Protein AF-U7UZ81-F1 (afdb_monomer_lite)

Sequence (123 aa):
MLKCKKITAFFLACLMLLGTIVPTGEAFAKGANHLSKTRISRIEVKDRKGNTIDLNEKIEEDKGCRLEIDWDASEYGADIKKGDYFNVTLPKDFKASKSNFAVHTLDGVQVAKAQVNNVNSES

Foldseek 3Di:
DPVVVVVVVVVVVVVVVVVPDDPPPPPPPPAAAALAVKDWPDKFKAAPVRHTDDPVDDDPDDGDIDIDIDIDSCVCPPVDDPRHDYDDDDPPPDDDPDQKDFDADPVGHTDDIHGDDPPPPDD

pLDDT: mean 80.48, std 16.87, range [32.22, 96.69]

Structure (mmCIF, N/CA/C/O backbone):
data_AF-U7UZ81-F1
#
_entry.id   AF-U7UZ81-F1
#
loop_
_atom_site.group_PDB
_atom_site.id
_atom_site.type_symbol
_atom_site.label_atom_id
_atom_site.label_alt_id
_atom_site.label_comp_id
_atom_site.label_asym_id
_atom_site.label_entity_id
_atom_site.label_seq_id
_atom_site.pdbx_PDB_ins_code
_atom_site.Cartn_x
_atom_site.Cartn_y
_atom_site.Cartn_z
_atom_site.occupancy
_atom_site.B_iso_or_equiv
_atom_site.auth_seq_id
_atom_site.auth_comp_id
_atom_site.auth_asym_id
_atom_site.auth_atom_id
_atom_site.pdbx_PDB_model_num
ATOM 1 N N . MET A 1 1 ? 44.672 -25.053 -56.768 1.00 48.00 1 MET A N 1
ATOM 2 C CA . MET A 1 1 ? 43.962 -25.149 -55.464 1.00 48.00 1 MET A CA 1
ATOM 3 C C . MET A 1 1 ? 44.765 -24.639 -54.246 1.00 48.00 1 MET A C 1
ATOM 5 O O . MET A 1 1 ? 44.370 -24.912 -53.120 1.00 48.00 1 MET A O 1
ATOM 9 N N . LEU A 1 2 ? 45.847 -23.854 -54.404 1.00 50.72 2 LEU A N 1
ATOM 10 C CA . LEU A 1 2 ? 46.718 -23.471 -53.269 1.00 50.72 2 LEU A CA 1
ATOM 11 C C . LEU A 1 2 ? 46.389 -22.106 -52.617 1.00 50.72 2 LEU A C 1
ATOM 13 O O . LEU A 1 2 ? 46.867 -21.822 -51.523 1.00 50.72 2 LEU A O 1
ATOM 17 N N . LYS A 1 3 ? 45.565 -21.260 -53.258 1.00 53.22 3 LYS A N 1
ATOM 18 C CA . LYS A 1 3 ? 45.202 -19.924 -52.736 1.00 53.22 3 LYS A CA 1
ATOM 19 C C . LYS A 1 3 ? 44.031 -19.945 -51.740 1.00 53.22 3 LYS A C 1
ATOM 21 O O . LYS A 1 3 ? 44.034 -19.146 -50.813 1.00 53.22 3 LYS A O 1
ATOM 26 N N . CYS A 1 4 ? 43.094 -20.893 -51.857 1.00 54.16 4 CYS A N 1
ATOM 27 C CA . CYS A 1 4 ? 41.956 -20.989 -50.930 1.00 54.16 4 CYS A CA 1
ATOM 28 C C . CYS A 1 4 ? 42.381 -21.434 -49.521 1.00 54.16 4 CYS A C 1
ATOM 30 O O . CYS A 1 4 ? 41.916 -20.859 -48.549 1.00 54.16 4 CYS A O 1
ATOM 32 N N . LYS A 1 5 ? 43.341 -22.369 -49.397 1.00 54.94 5 LYS A N 1
ATOM 33 C CA . LYS A 1 5 ? 43.822 -22.886 -48.097 1.00 54.94 5 LYS A CA 1
ATOM 34 C C . LYS A 1 5 ? 44.380 -21.798 -47.168 1.00 54.94 5 LYS A C 1
ATOM 36 O O . LYS A 1 5 ? 44.165 -21.870 -45.964 1.00 54.94 5 LYS A O 1
ATOM 41 N N . LYS A 1 6 ? 45.076 -20.792 -47.715 1.00 56.91 6 LYS A N 1
ATOM 42 C CA . LYS A 1 6 ? 45.648 -19.680 -46.932 1.00 56.91 6 LYS A CA 1
ATOM 43 C C . LYS A 1 6 ? 44.573 -18.724 -46.406 1.00 56.91 6 LYS A C 1
ATOM 45 O O . LYS A 1 6 ? 44.682 -18.254 -45.281 1.00 56.91 6 LYS A O 1
ATOM 50 N N . ILE A 1 7 ? 43.526 -18.485 -47.197 1.00 62.28 7 ILE A N 1
ATOM 51 C CA . ILE A 1 7 ? 42.393 -17.629 -46.819 1.00 62.28 7 ILE A CA 1
ATOM 52 C C . ILE A 1 7 ? 41.530 -18.341 -45.771 1.00 62.28 7 ILE A C 1
ATOM 54 O O . ILE A 1 7 ? 41.179 -17.742 -44.763 1.00 62.28 7 ILE A O 1
ATOM 58 N N . THR A 1 8 ? 41.265 -19.641 -45.940 1.00 63.66 8 THR A N 1
ATOM 59 C CA . THR A 1 8 ? 40.520 -20.436 -44.950 1.00 63.66 8 THR A CA 1
ATOM 60 C C . THR A 1 8 ? 41.255 -20.514 -43.611 1.00 63.66 8 THR A C 1
ATOM 62 O O . THR A 1 8 ? 40.628 -20.373 -42.568 1.00 63.66 8 THR A O 1
ATOM 65 N N . ALA A 1 9 ? 42.584 -20.673 -43.626 1.00 67.06 9 ALA A N 1
ATOM 66 C CA . ALA A 1 9 ? 43.395 -20.654 -42.408 1.00 67.06 9 ALA A CA 1
ATOM 67 C C . ALA A 1 9 ? 43.372 -19.284 -41.705 1.00 67.06 9 ALA A C 1
ATOM 69 O O . ALA A 1 9 ? 43.326 -19.229 -40.480 1.00 67.06 9 ALA A O 1
ATOM 70 N N . PHE A 1 10 ? 43.347 -18.187 -42.471 1.00 72.44 10 PHE A N 1
ATOM 71 C CA . PHE A 1 10 ? 43.226 -16.830 -41.936 1.00 72.44 10 PHE A CA 1
ATOM 72 C C . PHE A 1 10 ? 41.856 -16.585 -41.284 1.00 72.44 10 PHE A C 1
ATOM 74 O O . PHE A 1 10 ? 41.795 -16.135 -40.144 1.00 72.44 10 PHE A O 1
ATOM 81 N N . PHE A 1 11 ? 40.757 -16.970 -41.944 1.00 70.81 11 PHE A N 1
ATOM 82 C CA . PHE A 1 11 ? 39.410 -16.869 -41.364 1.00 70.81 11 PHE A CA 1
ATOM 83 C C . PHE A 1 11 ? 39.236 -17.746 -40.116 1.00 70.81 11 PHE A C 1
ATOM 85 O O . PHE A 1 11 ? 38.605 -17.317 -39.153 1.00 70.81 11 PHE A O 1
ATOM 92 N N . LEU A 1 12 ? 39.826 -18.946 -40.103 1.00 71.44 12 LEU A N 1
ATOM 93 C CA . LEU A 1 12 ? 39.782 -19.844 -38.948 1.00 71.44 12 LEU A CA 1
ATOM 94 C C . LEU A 1 12 ? 40.573 -19.283 -37.754 1.00 71.44 12 LEU A C 1
ATOM 96 O O . LEU A 1 12 ? 40.108 -19.367 -36.621 1.00 71.44 12 LEU A O 1
ATOM 100 N N . ALA A 1 13 ? 41.726 -18.653 -38.003 1.00 71.94 13 ALA A N 1
ATOM 101 C CA . ALA A 1 13 ? 42.487 -17.949 -36.972 1.00 71.94 13 ALA A CA 1
ATOM 102 C C . ALA A 1 13 ? 41.724 -16.730 -36.420 1.00 71.94 13 ALA A C 1
ATOM 104 O O . ALA A 1 13 ? 41.710 -16.522 -35.210 1.00 71.94 13 ALA A O 1
ATOM 105 N N . CYS A 1 14 ? 41.027 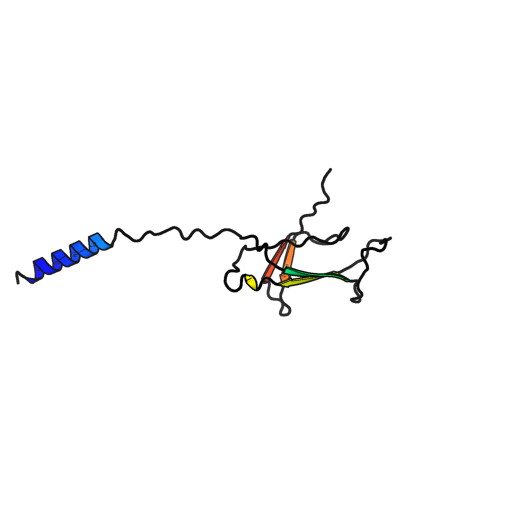-15.967 -37.272 1.00 67.25 14 CYS A N 1
ATOM 106 C CA . CYS A 1 14 ? 40.180 -14.854 -36.831 1.00 67.25 14 CYS A CA 1
ATOM 107 C C . CYS A 1 14 ? 38.982 -15.316 -35.983 1.00 67.25 14 CYS A C 1
ATOM 109 O O . CYS A 1 14 ? 38.684 -14.681 -34.977 1.00 67.25 14 CYS A O 1
ATOM 111 N N . LEU A 1 15 ? 38.325 -16.429 -36.331 1.00 68.88 15 LEU A N 1
ATOM 112 C CA . LEU A 1 15 ? 37.225 -17.012 -35.543 1.00 68.88 15 LEU A CA 1
ATOM 113 C C . LEU A 1 15 ? 37.678 -17.475 -34.152 1.00 68.88 15 LEU A C 1
ATOM 115 O O . LEU A 1 15 ? 36.967 -17.251 -33.175 1.00 68.88 15 LEU A O 1
ATOM 119 N N . MET A 1 16 ? 38.873 -18.065 -34.047 1.00 71.00 16 MET A N 1
ATOM 120 C CA . MET A 1 16 ? 39.447 -18.442 -32.750 1.00 71.00 16 MET A CA 1
ATOM 121 C C . MET A 1 16 ? 39.866 -17.222 -31.914 1.00 71.00 16 MET A C 1
ATOM 123 O O . MET A 1 16 ? 39.771 -17.269 -30.691 1.00 71.00 16 MET A O 1
ATOM 127 N N . LEU A 1 17 ? 40.274 -16.117 -32.553 1.00 63.31 17 LEU A N 1
ATOM 128 C CA . LEU A 1 17 ? 40.638 -14.868 -31.870 1.00 63.31 17 LEU A CA 1
ATOM 129 C C . LEU A 1 17 ? 39.413 -14.054 -31.409 1.00 63.31 17 LEU A C 1
ATOM 131 O O . LEU A 1 17 ? 39.491 -13.340 -30.416 1.00 63.31 17 LEU A O 1
ATOM 135 N N . LEU A 1 18 ? 38.278 -14.167 -32.108 1.00 59.75 18 LEU A N 1
ATOM 136 C CA . LEU A 1 18 ? 37.0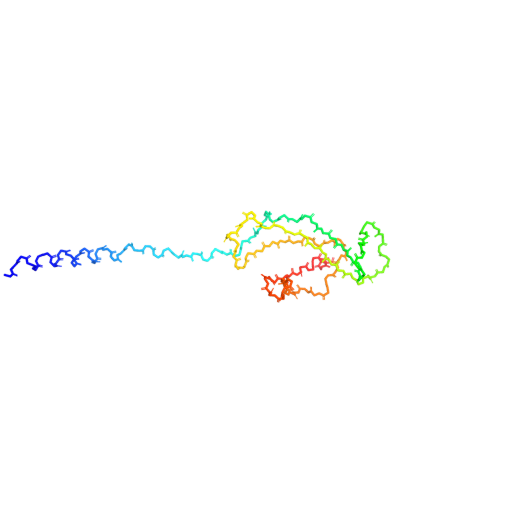21 -13.481 -31.771 1.00 59.75 18 LEU A CA 1
ATOM 137 C C . LEU A 1 18 ? 36.226 -14.178 -30.651 1.00 59.75 18 LEU A C 1
ATOM 139 O O . LEU A 1 18 ? 35.330 -13.571 -30.072 1.00 59.75 18 LEU A O 1
ATOM 143 N N . GLY A 1 19 ? 36.548 -15.434 -30.324 1.00 56.97 19 GLY A N 1
ATOM 144 C CA . GLY A 1 19 ? 35.849 -16.220 -29.300 1.00 56.97 19 GLY A CA 1
ATOM 145 C C . GLY A 1 19 ? 36.226 -15.902 -27.847 1.00 56.97 19 GLY A C 1
ATOM 146 O O . GLY A 1 19 ? 35.609 -16.450 -26.939 1.00 56.97 19 GLY A O 1
ATOM 147 N N . THR A 1 20 ? 37.224 -15.047 -27.599 1.00 58.66 20 THR A N 1
ATOM 148 C CA . THR A 1 20 ? 37.770 -14.803 -26.247 1.00 58.66 20 THR A CA 1
ATOM 149 C C . THR A 1 20 ? 37.314 -13.496 -25.601 1.00 58.66 20 THR A C 1
ATOM 151 O O . THR A 1 20 ? 37.722 -13.201 -24.480 1.00 58.66 20 THR A O 1
ATOM 154 N N . ILE A 1 21 ? 36.455 -12.713 -26.261 1.00 60.50 21 ILE A N 1
ATOM 155 C CA . ILE A 1 21 ? 35.977 -11.432 -25.724 1.00 60.50 21 ILE A CA 1
ATOM 156 C C . ILE A 1 21 ? 34.457 -11.345 -25.855 1.00 60.50 21 ILE A C 1
ATOM 158 O O . ILE A 1 21 ? 33.905 -10.453 -26.490 1.00 60.50 21 ILE A O 1
ATOM 162 N N . VAL A 1 22 ? 33.756 -12.281 -25.223 1.00 57.97 22 VAL A N 1
ATOM 163 C CA . VAL A 1 22 ? 32.451 -11.942 -24.660 1.00 57.97 22 VAL A CA 1
ATOM 164 C C . VAL A 1 22 ? 32.696 -11.832 -23.166 1.00 57.97 22 VAL A C 1
ATOM 166 O O . VAL A 1 22 ? 32.836 -12.866 -22.513 1.00 57.97 22 VAL A O 1
ATOM 169 N N . PRO A 1 23 ? 32.795 -10.620 -22.590 1.00 53.91 23 PRO A N 1
ATOM 170 C CA . PRO A 1 23 ? 32.525 -10.495 -21.177 1.00 53.91 23 PRO A CA 1
ATOM 171 C C . PRO A 1 23 ? 31.084 -10.969 -21.007 1.00 53.91 23 PRO A C 1
ATOM 173 O O . PRO A 1 23 ? 30.131 -10.232 -21.256 1.00 53.91 23 PRO A O 1
ATOM 176 N N . THR A 1 24 ? 30.913 -12.220 -20.587 1.00 56.56 24 THR A N 1
ATOM 177 C CA . THR A 1 24 ? 29.768 -12.618 -19.781 1.00 56.56 24 THR A CA 1
ATOM 178 C C . THR A 1 24 ? 29.915 -11.852 -18.476 1.00 56.56 24 THR A C 1
ATOM 180 O O . THR A 1 24 ? 30.303 -12.403 -17.451 1.00 56.56 24 THR A O 1
ATOM 183 N N . GLY A 1 25 ? 29.711 -10.534 -18.546 1.00 49.06 25 GLY A N 1
ATOM 184 C CA . GLY A 1 25 ? 29.412 -9.751 -17.375 1.00 49.06 25 GLY A CA 1
ATOM 185 C C . GLY A 1 25 ? 28.202 -10.437 -16.792 1.00 49.06 25 GLY A C 1
ATOM 186 O O . GLY A 1 25 ? 27.170 -10.543 -17.458 1.00 49.06 25 GLY A O 1
ATOM 187 N N . GLU A 1 26 ? 28.382 -11.010 -15.611 1.00 50.41 26 GLU A N 1
ATOM 188 C CA . GLU A 1 26 ? 27.279 -11.478 -14.804 1.00 50.41 26 GLU A CA 1
ATOM 189 C C . GLU A 1 26 ? 26.260 -10.342 -14.824 1.00 50.41 26 GLU A C 1
ATOM 191 O O . GLU A 1 26 ? 26.542 -9.228 -14.374 1.00 50.41 26 GLU A O 1
ATOM 196 N N . ALA A 1 27 ? 25.109 -10.570 -15.457 1.00 49.16 27 ALA A N 1
ATOM 197 C CA . ALA A 1 27 ? 23.977 -9.693 -15.271 1.00 49.16 27 ALA A CA 1
ATOM 198 C C . ALA A 1 27 ? 23.622 -9.880 -13.802 1.00 49.16 27 ALA A C 1
ATOM 200 O O . ALA A 1 27 ? 22.879 -10.796 -13.452 1.00 49.16 27 ALA A O 1
ATOM 201 N N . PHE A 1 28 ? 24.253 -9.086 -12.933 1.00 49.06 28 PHE A N 1
ATOM 202 C CA . PHE A 1 28 ? 23.919 -9.039 -11.529 1.00 49.06 28 PHE A CA 1
ATOM 203 C C . PHE A 1 28 ? 22.420 -8.814 -11.511 1.00 49.06 28 PHE A C 1
ATOM 205 O O . PHE A 1 28 ? 21.940 -7.776 -11.978 1.00 49.06 28 PHE A O 1
ATOM 212 N N . ALA A 1 29 ? 21.673 -9.819 -11.057 1.00 48.78 29 ALA A N 1
ATOM 213 C CA . ALA A 1 29 ? 20.280 -9.641 -10.722 1.00 48.78 29 ALA A CA 1
ATOM 214 C C . ALA A 1 29 ? 20.283 -8.517 -9.690 1.00 48.78 29 ALA A C 1
ATOM 216 O O . ALA A 1 29 ? 20.637 -8.733 -8.532 1.00 48.78 29 ALA A O 1
ATOM 217 N N . LYS A 1 30 ? 20.035 -7.286 -10.153 1.00 56.62 30 LYS A N 1
ATOM 218 C CA . LYS A 1 30 ? 20.030 -6.095 -9.315 1.00 56.62 30 LYS A CA 1
ATOM 219 C C . LYS A 1 30 ? 19.030 -6.420 -8.219 1.00 56.62 30 LYS A C 1
ATOM 221 O O . LYS A 1 30 ? 17.859 -6.641 -8.532 1.00 56.62 30 LYS A O 1
ATOM 226 N N . GLY A 1 31 ? 19.527 -6.577 -6.992 1.00 68.69 31 GLY A N 1
ATOM 227 C CA . GLY A 1 31 ? 18.720 -6.997 -5.855 1.00 68.69 31 GLY A CA 1
ATOM 228 C C . GLY A 1 31 ? 17.484 -6.112 -5.707 1.00 68.69 31 GLY A C 1
ATOM 229 O O . GLY A 1 31 ? 17.393 -5.043 -6.321 1.00 68.69 31 GLY A O 1
ATOM 230 N N . ALA A 1 32 ? 16.526 -6.577 -4.909 1.00 80.50 32 ALA A N 1
ATOM 231 C CA . ALA A 1 32 ? 15.357 -5.797 -4.516 1.00 80.50 32 ALA A CA 1
ATOM 232 C C . ALA A 1 32 ? 15.751 -4.344 -4.195 1.00 80.50 32 ALA A C 1
ATOM 234 O O . ALA A 1 32 ? 16.580 -4.109 -3.315 1.00 80.50 32 ALA A O 1
ATOM 235 N N . ASN A 1 33 ? 15.198 -3.378 -4.930 1.00 90.69 33 ASN A N 1
ATOM 236 C CA . ASN A 1 33 ? 15.474 -1.962 -4.710 1.00 90.69 33 ASN A CA 1
ATOM 237 C C . ASN A 1 33 ? 14.391 -1.380 -3.813 1.00 90.69 33 ASN A C 1
ATOM 239 O O . ASN A 1 33 ? 13.200 -1.625 -4.012 1.00 90.69 33 ASN A O 1
ATOM 243 N N . HIS A 1 34 ? 14.814 -0.559 -2.857 1.00 94.06 34 HIS A N 1
ATOM 244 C CA . HIS A 1 34 ? 13.890 0.283 -2.120 1.00 94.06 34 HIS A CA 1
ATOM 245 C C . HIS A 1 34 ? 13.471 1.466 -3.005 1.00 94.06 34 HIS A C 1
ATOM 247 O O . HIS A 1 34 ? 14.291 2.322 -3.343 1.00 94.06 34 HIS A O 1
ATOM 253 N N . LEU A 1 35 ? 12.192 1.522 -3.371 1.00 95.12 35 LEU A N 1
ATOM 254 C CA . LEU A 1 35 ? 11.566 2.574 -4.168 1.00 95.12 35 LEU A CA 1
ATOM 255 C C . LEU A 1 35 ? 11.260 3.803 -3.295 1.00 95.12 35 LEU A C 1
ATOM 257 O O . LEU A 1 35 ? 10.107 4.193 -3.112 1.00 95.12 35 LEU A O 1
ATOM 261 N N . SER A 1 36 ? 12.309 4.408 -2.735 1.00 94.00 36 SER A N 1
ATOM 262 C CA . SER A 1 36 ? 12.240 5.503 -1.753 1.00 94.00 36 SER A CA 1
ATOM 263 C C . SER A 1 36 ? 11.542 6.784 -2.228 1.00 94.00 36 SER A C 1
ATOM 265 O O . SER A 1 36 ? 11.170 7.608 -1.399 1.00 94.00 36 SER A O 1
ATOM 267 N N . LYS A 1 37 ? 11.359 6.963 -3.539 1.00 95.00 37 LYS A N 1
ATOM 268 C CA . LYS A 1 37 ? 10.651 8.096 -4.148 1.00 95.00 37 LYS A CA 1
ATOM 269 C C . LYS A 1 37 ? 9.169 7.818 -4.404 1.00 95.00 37 LYS A C 1
ATOM 271 O O . LYS A 1 37 ? 8.473 8.674 -4.939 1.00 95.00 37 LYS A O 1
ATOM 276 N N . THR A 1 38 ? 8.675 6.635 -4.028 1.00 96.50 38 THR A N 1
ATOM 277 C CA . THR A 1 38 ? 7.239 6.336 -4.085 1.00 96.50 38 THR A CA 1
ATOM 278 C C . THR A 1 38 ? 6.490 7.355 -3.236 1.00 96.50 38 THR A C 1
ATOM 280 O O . THR A 1 38 ? 6.728 7.471 -2.033 1.00 96.50 38 THR A O 1
ATOM 283 N N . ARG A 1 39 ? 5.588 8.113 -3.859 1.00 96.69 39 ARG A N 1
ATOM 284 C CA . ARG A 1 39 ? 4.826 9.158 -3.181 1.00 96.69 39 ARG A CA 1
ATOM 285 C C . ARG A 1 39 ? 3.584 8.545 -2.557 1.00 96.69 39 ARG A C 1
ATOM 287 O O . ARG A 1 39 ? 2.764 7.992 -3.277 1.00 96.69 39 ARG A O 1
ATOM 294 N N . ILE A 1 40 ? 3.415 8.693 -1.246 1.00 96.00 40 ILE A N 1
ATOM 295 C CA . ILE A 1 40 ? 2.155 8.382 -0.562 1.00 96.00 40 ILE A CA 1
ATOM 296 C C . ILE A 1 40 ? 1.337 9.670 -0.480 1.00 96.00 40 ILE A C 1
ATOM 298 O O . ILE A 1 40 ? 1.737 10.608 0.207 1.00 96.00 40 ILE A O 1
ATOM 302 N N . SER A 1 41 ? 0.232 9.754 -1.221 1.00 94.62 41 SER A N 1
ATOM 303 C CA . SER A 1 41 ? -0.580 10.978 -1.312 1.00 94.62 41 SER A CA 1
ATOM 304 C C . SER A 1 41 ? -1.742 11.014 -0.327 1.00 94.62 41 SER A C 1
ATOM 306 O O . SER A 1 41 ? -2.231 12.097 -0.014 1.00 94.62 41 SER A O 1
ATOM 308 N N . ARG A 1 42 ? -2.194 9.853 0.157 1.00 94.88 42 ARG A N 1
ATOM 309 C CA . ARG A 1 42 ? -3.302 9.744 1.110 1.00 94.88 42 ARG A CA 1
ATOM 310 C C . ARG A 1 42 ? -3.132 8.510 1.980 1.00 94.88 42 ARG A C 1
ATOM 312 O O . ARG A 1 42 ? -2.803 7.444 1.466 1.00 94.88 42 ARG A O 1
ATOM 319 N N . ILE A 1 43 ? -3.400 8.662 3.272 1.00 93.50 43 ILE A N 1
ATOM 320 C CA . ILE A 1 43 ? -3.580 7.561 4.219 1.00 93.50 43 ILE A CA 1
ATOM 321 C C . ILE A 1 43 ? -4.822 7.887 5.046 1.00 93.50 43 ILE A C 1
ATOM 323 O O . ILE A 1 43 ? -4.849 8.902 5.736 1.00 93.50 43 ILE A O 1
ATOM 327 N N . GLU A 1 44 ? -5.841 7.036 4.976 1.00 94.00 44 GLU A N 1
ATOM 328 C CA . GLU A 1 44 ? -7.094 7.196 5.715 1.00 94.00 44 GLU A CA 1
ATOM 329 C C . GLU A 1 44 ? -7.470 5.895 6.417 1.00 94.00 44 GLU A C 1
ATOM 331 O O . GLU A 1 44 ? -7.338 4.805 5.860 1.00 94.00 44 GLU A O 1
ATOM 336 N N . VAL A 1 45 ? -7.989 6.006 7.638 1.00 92.44 45 VAL A N 1
ATOM 337 C CA . VAL A 1 45 ? -8.626 4.885 8.331 1.00 92.44 45 VAL A CA 1
ATOM 338 C C . VAL A 1 45 ? -10.130 5.072 8.233 1.00 92.44 45 VAL A C 1
ATOM 340 O O . VAL A 1 45 ? -10.650 6.133 8.567 1.00 92.44 45 VAL A O 1
ATOM 343 N N . LYS A 1 46 ? -10.834 4.042 7.770 1.00 93.19 46 LYS 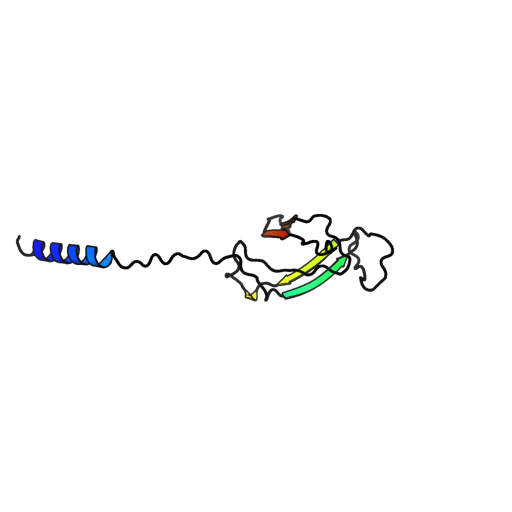A N 1
ATOM 344 C CA . LYS A 1 46 ? -12.286 4.051 7.596 1.00 93.19 46 LYS A CA 1
ATOM 345 C C . LYS A 1 46 ? -12.964 2.979 8.421 1.00 93.19 46 LYS A C 1
ATOM 347 O O . LYS A 1 46 ? -12.423 1.893 8.645 1.00 93.19 46 LYS A O 1
ATOM 352 N N . ASP A 1 47 ? -14.180 3.274 8.855 1.00 91.00 47 ASP A N 1
ATOM 353 C CA . ASP A 1 47 ? -15.066 2.276 9.432 1.00 91.00 47 ASP A CA 1
ATOM 354 C C . ASP A 1 47 ? -15.587 1.304 8.349 1.00 91.00 47 ASP A C 1
ATOM 356 O O . ASP A 1 47 ? -15.322 1.429 7.150 1.00 91.00 47 ASP A O 1
ATOM 360 N N . ARG A 1 48 ? -16.365 0.300 8.762 1.00 87.44 48 ARG A N 1
ATOM 361 C CA . ARG A 1 48 ? -16.954 -0.680 7.830 1.00 87.44 48 ARG A CA 1
ATOM 362 C C . ARG A 1 48 ? -17.980 -0.082 6.861 1.00 87.44 48 ARG A C 1
ATOM 364 O O . ARG A 1 48 ? -18.308 -0.740 5.877 1.00 87.44 48 ARG A O 1
ATOM 371 N N . LYS A 1 49 ? -18.509 1.106 7.158 1.00 89.94 49 LYS A N 1
ATOM 372 C CA . LYS A 1 49 ? -19.484 1.839 6.342 1.00 89.94 49 LYS A CA 1
ATOM 373 C C . LYS A 1 49 ? -18.802 2.814 5.371 1.00 89.94 49 LYS A C 1
ATOM 375 O O . LYS A 1 49 ? -19.489 3.381 4.531 1.00 89.94 49 LYS A O 1
ATOM 380 N N . GLY A 1 50 ? -17.478 2.969 5.454 1.00 90.88 50 GLY A N 1
ATOM 381 C CA . GLY A 1 50 ? -16.690 3.867 4.613 1.00 90.88 50 GLY A CA 1
ATOM 382 C C . GLY A 1 50 ? -16.534 5.282 5.174 1.00 90.88 50 GLY A C 1
ATOM 383 O O . GLY A 1 50 ? -16.016 6.143 4.468 1.00 90.88 50 GLY A O 1
ATOM 384 N N . ASN A 1 51 ? -16.950 5.539 6.418 1.00 91.88 51 ASN A N 1
ATOM 385 C CA . ASN A 1 51 ? -16.735 6.837 7.057 1.00 91.88 51 ASN A CA 1
ATOM 386 C C . ASN A 1 51 ? -15.300 6.934 7.571 1.00 91.88 51 ASN A C 1
ATOM 388 O O . ASN A 1 51 ? -14.800 5.989 8.187 1.00 91.88 51 ASN A O 1
ATOM 392 N N . THR A 1 52 ? -14.660 8.081 7.360 1.00 91.62 52 THR A N 1
ATOM 393 C CA . THR A 1 52 ? -13.330 8.366 7.905 1.00 91.62 52 THR A CA 1
ATOM 394 C C . THR A 1 52 ? -13.376 8.403 9.431 1.00 91.62 52 THR A C 1
ATOM 396 O O . THR A 1 52 ? -14.264 9.014 10.023 1.00 91.62 52 THR A O 1
ATOM 399 N N . ILE A 1 53 ? -12.415 7.733 10.060 1.00 88.69 53 ILE A N 1
ATOM 400 C CA . ILE A 1 53 ? -12.168 7.774 11.499 1.00 88.69 53 ILE A CA 1
ATOM 401 C C . ILE A 1 53 ? -11.082 8.820 11.739 1.00 88.69 53 ILE A C 1
ATOM 403 O O . ILE A 1 53 ? -9.983 8.697 11.195 1.00 88.69 53 ILE A O 1
ATOM 407 N N . ASP A 1 54 ? -11.380 9.833 12.553 1.00 86.44 54 ASP A N 1
ATOM 408 C CA . ASP A 1 54 ? -10.359 10.774 13.007 1.00 86.44 54 ASP A CA 1
ATOM 409 C C . ASP A 1 54 ? -9.454 10.085 14.035 1.00 86.44 54 ASP A C 1
ATOM 411 O O . ASP A 1 54 ? -9.905 9.623 15.083 1.00 86.44 54 ASP A O 1
ATOM 415 N N . LEU A 1 55 ? -8.168 9.984 13.707 1.00 81.88 55 LEU A N 1
ATOM 416 C CA . LEU A 1 55 ? -7.157 9.361 14.561 1.00 81.88 55 LEU A CA 1
ATOM 417 C C . LEU A 1 55 ? -6.589 10.324 15.612 1.00 81.88 55 LEU A C 1
ATOM 419 O O . LEU A 1 55 ? -5.809 9.898 16.462 1.00 81.88 55 LEU A O 1
ATOM 423 N N . ASN A 1 56 ? -6.945 11.610 15.556 1.00 81.12 56 ASN A N 1
ATOM 424 C CA . ASN A 1 56 ? -6.597 12.579 16.597 1.00 81.12 56 ASN A CA 1
ATOM 425 C C . ASN A 1 56 ? -7.549 12.499 17.795 1.00 81.12 56 ASN A C 1
ATOM 427 O O . ASN A 1 56 ? -7.222 12.986 18.880 1.00 81.12 56 ASN A O 1
ATOM 431 N N . GLU A 1 57 ? -8.720 11.892 17.613 1.00 78.62 57 GLU A N 1
ATOM 432 C CA . GLU A 1 57 ? -9.664 11.652 18.692 1.00 78.62 57 GLU A CA 1
ATOM 433 C C . GLU A 1 57 ? -9.274 10.411 19.495 1.00 78.62 57 GLU A C 1
ATOM 435 O O . GLU A 1 57 ? -8.719 9.435 18.984 1.00 78.62 57 GLU A O 1
ATOM 440 N N . LYS A 1 58 ? -9.590 10.432 20.793 1.00 76.62 58 LYS A N 1
ATOM 441 C CA . LYS A 1 58 ? -9.364 9.275 21.654 1.00 76.62 58 LYS A CA 1
ATOM 442 C C . LYS A 1 58 ? -10.291 8.140 21.217 1.00 76.62 58 LYS A C 1
ATOM 444 O O . LYS A 1 58 ? -11.507 8.221 21.363 1.00 76.62 58 LYS A O 1
ATOM 449 N N . ILE A 1 59 ? -9.703 7.059 20.721 1.00 77.12 59 ILE A N 1
ATOM 450 C CA . ILE A 1 59 ? -10.429 5.834 20.393 1.00 77.12 59 ILE A CA 1
ATOM 451 C C . ILE A 1 59 ? -10.567 5.017 21.682 1.00 77.12 59 ILE A C 1
ATOM 453 O O . ILE A 1 59 ? -9.589 4.477 22.190 1.00 77.12 59 ILE A O 1
ATOM 457 N N . GLU A 1 60 ? -11.775 4.975 22.247 1.00 73.62 60 GLU A N 1
ATOM 458 C CA . GLU A 1 60 ? -12.030 4.326 23.545 1.00 73.62 60 GLU A CA 1
ATOM 459 C C . GLU A 1 60 ? -12.080 2.792 23.472 1.00 73.62 60 GLU A C 1
ATOM 461 O O . GLU A 1 60 ? -11.851 2.124 24.477 1.00 73.62 60 GLU A O 1
ATOM 466 N N . GLU A 1 61 ? -12.338 2.232 22.287 1.00 78.75 61 GLU A N 1
ATOM 467 C CA . GLU A 1 61 ? -12.493 0.792 22.065 1.00 78.75 61 GLU A CA 1
ATOM 468 C C . GLU A 1 61 ? -11.901 0.364 20.718 1.00 78.75 61 GLU A C 1
ATOM 470 O O . GLU A 1 61 ? -11.917 1.127 19.747 1.00 78.75 61 GLU A O 1
ATOM 475 N N . ASP A 1 62 ? -11.444 -0.888 20.628 1.00 79.38 62 ASP A N 1
ATOM 476 C CA . ASP A 1 62 ? -10.967 -1.479 19.377 1.00 79.38 62 ASP A CA 1
ATOM 477 C C . ASP A 1 62 ? -12.090 -1.497 18.324 1.00 79.38 62 ASP A C 1
ATOM 479 O O . ASP A 1 62 ? -13.088 -2.214 18.435 1.00 79.38 62 ASP A O 1
ATOM 483 N N . LYS A 1 63 ? -11.912 -0.727 17.246 1.00 80.81 63 LYS A N 1
ATOM 484 C CA . LYS A 1 63 ? -12.871 -0.648 16.137 1.00 80.81 63 LYS A CA 1
ATOM 485 C C . LYS A 1 63 ? -12.374 -1.436 14.935 1.00 80.81 63 LYS A C 1
ATOM 487 O O . LYS A 1 63 ? -11.280 -1.213 14.419 1.00 80.81 63 LYS A O 1
ATOM 492 N N . GLY A 1 64 ? -13.225 -2.325 14.422 1.00 85.94 64 GLY A N 1
ATOM 493 C CA . GLY A 1 64 ? -12.982 -2.982 13.141 1.00 85.94 64 GLY A CA 1
ATOM 494 C C . GLY A 1 64 ? -12.963 -1.954 12.008 1.00 85.94 64 GLY A C 1
ATOM 495 O O . GLY A 1 64 ? -14.016 -1.437 11.638 1.00 85.94 64 GLY A O 1
ATOM 496 N N . CYS A 1 65 ? -11.784 -1.696 11.452 1.00 90.06 65 CYS A N 1
ATOM 497 C CA . CYS A 1 65 ? -11.535 -0.637 10.478 1.00 90.06 65 CYS A CA 1
ATOM 498 C C . CYS A 1 65 ? -10.803 -1.153 9.229 1.00 90.06 65 CYS A C 1
ATOM 500 O O . CYS A 1 65 ? -10.394 -2.316 9.144 1.00 90.06 65 CYS A O 1
ATOM 502 N N . ARG A 1 66 ? -10.687 -0.280 8.230 1.00 90.75 66 ARG A N 1
ATOM 503 C CA . ARG A 1 66 ? -9.943 -0.480 6.985 1.00 90.75 66 ARG A CA 1
ATOM 504 C C . ARG A 1 66 ? -8.948 0.660 6.818 1.00 90.75 66 ARG A C 1
ATOM 506 O O . ARG A 1 66 ? -9.277 1.797 7.132 1.00 90.75 66 ARG A O 1
ATOM 513 N N . LEU A 1 67 ? -7.757 0.347 6.323 1.00 91.38 67 LEU A N 1
ATOM 514 C CA . LEU A 1 67 ? -6.750 1.333 5.943 1.00 91.38 67 LEU A CA 1
AT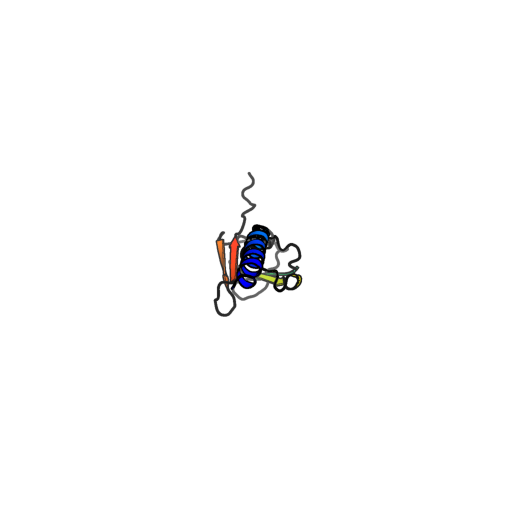OM 515 C C . LEU A 1 67 ? -6.799 1.514 4.426 1.00 91.38 67 LEU A C 1
ATOM 517 O O . LEU A 1 67 ? -6.691 0.531 3.692 1.00 91.38 67 LEU A O 1
ATOM 521 N N . GLU A 1 68 ? -6.953 2.749 3.971 1.00 93.38 68 GLU A N 1
ATOM 522 C CA . GLU A 1 68 ? -6.897 3.131 2.563 1.00 93.38 68 GLU A CA 1
ATOM 523 C C . GLU A 1 68 ? -5.651 3.978 2.316 1.00 93.38 68 GLU A C 1
ATOM 525 O O . GLU A 1 68 ? -5.371 4.921 3.056 1.00 93.38 68 GLU A O 1
ATOM 530 N N . ILE A 1 69 ? -4.884 3.611 1.289 1.00 93.50 69 ILE A N 1
ATOM 531 C CA . ILE A 1 69 ? -3.618 4.255 0.942 1.00 93.50 69 ILE A CA 1
ATOM 532 C C . ILE A 1 69 ? -3.615 4.541 -0.555 1.00 93.50 69 ILE A C 1
ATOM 534 O O . ILE A 1 69 ? -3.771 3.617 -1.355 1.00 93.50 69 ILE A O 1
ATOM 538 N N . ASP A 1 70 ? -3.340 5.791 -0.914 1.00 95.19 70 ASP A N 1
ATOM 539 C CA . ASP A 1 70 ? -3.013 6.163 -2.287 1.00 95.19 70 ASP A CA 1
ATOM 540 C C . ASP A 1 70 ? -1.507 6.345 -2.407 1.00 95.19 70 ASP A C 1
ATOM 542 O O . ASP A 1 70 ? -0.884 7.065 -1.618 1.00 95.19 70 ASP A O 1
ATOM 546 N N . TRP A 1 71 ? -0.929 5.710 -3.419 1.00 94.62 71 TRP A N 1
ATOM 547 C CA . TRP A 1 71 ? 0.498 5.758 -3.686 1.00 94.62 71 TRP A CA 1
ATOM 548 C C . TRP A 1 71 ? 0.777 5.900 -5.183 1.00 94.62 71 TRP A C 1
ATOM 550 O O . TRP A 1 71 ? -0.027 5.500 -6.023 1.00 94.62 71 TRP A O 1
ATOM 560 N N . ASP A 1 72 ? 1.931 6.478 -5.507 1.00 95.12 72 ASP A N 1
ATOM 561 C CA . ASP A 1 72 ? 2.391 6.728 -6.869 1.00 95.12 72 ASP A CA 1
ATOM 562 C C . ASP A 1 72 ? 3.889 6.408 -6.984 1.00 95.12 72 ASP A C 1
ATOM 564 O O . ASP A 1 72 ? 4.733 7.091 -6.400 1.00 95.12 72 ASP A O 1
ATOM 568 N N . ALA A 1 73 ? 4.210 5.356 -7.740 1.00 94.69 73 ALA A N 1
ATOM 569 C CA . ALA A 1 73 ? 5.577 4.958 -8.082 1.00 94.69 73 ALA A CA 1
ATOM 570 C C . ALA A 1 73 ? 5.919 5.243 -9.560 1.00 94.69 73 ALA A C 1
ATOM 572 O O . ALA A 1 73 ? 6.884 4.690 -10.086 1.00 94.69 73 ALA A O 1
ATOM 573 N N . SER A 1 74 ? 5.136 6.080 -10.251 1.00 94.31 74 SER A N 1
ATOM 574 C CA . SER A 1 74 ? 5.285 6.340 -11.691 1.00 94.31 74 SER A CA 1
ATOM 575 C C . SER A 1 74 ? 6.649 6.903 -12.086 1.00 94.31 74 SER A C 1
ATOM 577 O O . SER A 1 74 ? 7.081 6.665 -13.210 1.00 94.31 74 SER A O 1
ATOM 579 N N . GLU A 1 75 ? 7.366 7.560 -11.167 1.00 94.94 75 GLU A N 1
ATOM 580 C CA . GLU A 1 75 ? 8.734 8.042 -11.404 1.00 94.94 75 GLU A CA 1
ATOM 581 C C . GLU A 1 75 ? 9.686 6.914 -11.833 1.00 94.94 75 GLU A C 1
ATOM 583 O O . GLU A 1 75 ? 10.620 7.148 -12.595 1.00 94.94 75 GLU A O 1
ATOM 588 N N . TYR A 1 76 ? 9.436 5.682 -11.382 1.00 93.81 76 TYR A N 1
ATOM 589 C CA . TYR A 1 76 ? 10.240 4.518 -11.745 1.00 93.81 76 TYR A CA 1
ATOM 590 C C . TYR A 1 76 ? 9.818 3.885 -13.076 1.00 93.81 76 TYR A C 1
ATOM 592 O O . TYR A 1 76 ? 10.614 3.185 -13.692 1.00 93.81 76 TYR A O 1
ATOM 600 N N . GLY A 1 77 ? 8.585 4.112 -13.538 1.00 92.06 77 GLY A N 1
ATOM 601 C CA . GLY A 1 77 ? 8.086 3.608 -14.819 1.00 92.06 77 GLY A CA 1
ATOM 602 C C . GLY A 1 77 ? 8.403 2.127 -15.070 1.00 92.06 77 GLY A C 1
ATOM 603 O O . GLY A 1 77 ? 8.017 1.251 -14.297 1.00 92.06 77 GLY A O 1
ATOM 604 N N . ALA A 1 78 ? 9.118 1.856 -16.165 1.00 90.50 78 ALA A N 1
ATOM 605 C CA . ALA A 1 78 ? 9.510 0.507 -16.579 1.00 90.50 78 ALA A CA 1
ATOM 606 C C . ALA A 1 78 ? 10.653 -0.110 -15.745 1.00 90.50 78 ALA A C 1
ATOM 608 O O . ALA A 1 78 ? 10.941 -1.294 -15.907 1.00 90.50 78 ALA A O 1
ATOM 609 N N . ASP A 1 79 ? 11.293 0.657 -14.856 1.00 90.81 79 ASP A N 1
ATOM 610 C CA . ASP A 1 79 ? 12.398 0.174 -14.020 1.00 90.81 79 ASP A CA 1
ATOM 611 C C . ASP A 1 79 ? 11.923 -0.604 -12.782 1.00 90.81 79 ASP A C 1
ATOM 613 O O . ASP A 1 79 ? 12.738 -1.264 -12.126 1.00 90.81 79 ASP A O 1
ATOM 617 N N . ILE A 1 80 ? 10.619 -0.554 -12.468 1.00 92.81 80 ILE A N 1
ATOM 618 C CA . ILE A 1 80 ? 10.014 -1.376 -11.414 1.00 92.81 80 ILE A CA 1
ATOM 619 C C . ILE A 1 80 ? 10.105 -2.844 -11.822 1.00 92.81 80 ILE A C 1
ATOM 621 O O . ILE A 1 80 ? 9.581 -3.261 -12.856 1.00 92.81 80 ILE A O 1
ATOM 625 N N . LYS A 1 81 ? 10.710 -3.661 -10.963 1.00 92.19 81 LYS A N 1
ATOM 626 C CA . LYS A 1 81 ? 10.828 -5.105 -11.175 1.00 92.19 81 LYS A CA 1
ATOM 627 C C . LYS A 1 81 ? 10.424 -5.903 -9.944 1.00 92.19 81 LYS A C 1
ATOM 629 O O . LYS A 1 81 ? 10.339 -5.407 -8.822 1.00 92.19 81 LYS A O 1
ATOM 634 N N . LYS A 1 82 ? 10.197 -7.201 -10.155 1.00 90.75 82 LYS A N 1
ATOM 635 C CA . LYS A 1 82 ? 9.877 -8.143 -9.079 1.00 90.75 82 LYS A CA 1
ATOM 636 C C . LYS A 1 82 ? 10.939 -8.084 -7.977 1.00 90.75 82 LYS A C 1
ATOM 638 O O . LYS A 1 82 ? 12.123 -8.265 -8.243 1.00 90.75 82 LYS A O 1
ATOM 643 N N . GLY A 1 83 ? 10.476 -7.918 -6.743 1.00 91.50 83 GLY A N 1
ATOM 644 C CA . GLY A 1 83 ? 11.321 -7.828 -5.555 1.00 91.50 83 GLY A CA 1
ATOM 645 C C . GLY A 1 83 ? 11.559 -6.396 -5.091 1.00 91.50 83 GLY A C 1
ATOM 646 O O . GLY A 1 83 ? 11.856 -6.216 -3.916 1.00 91.50 83 GLY A O 1
ATOM 647 N N . ASP A 1 84 ? 11.377 -5.391 -5.952 1.00 94.81 84 ASP A N 1
ATOM 648 C CA . ASP A 1 84 ? 11.377 -4.000 -5.504 1.00 94.81 84 ASP A CA 1
ATOM 649 C C . ASP A 1 84 ? 10.245 -3.760 -4.493 1.00 94.81 84 ASP A C 1
ATOM 651 O O . ASP A 1 84 ? 9.201 -4.420 -4.526 1.00 94.81 84 ASP A O 1
ATOM 655 N N . TYR A 1 85 ? 10.474 -2.833 -3.567 1.00 94.81 85 TYR A N 1
ATOM 656 C CA . TYR A 1 85 ? 9.567 -2.582 -2.452 1.00 94.81 85 TYR A CA 1
ATOM 657 C C . TYR A 1 85 ? 9.572 -1.111 -2.049 1.00 94.81 85 TYR A C 1
ATOM 659 O O . TYR A 1 85 ? 10.532 -0.389 -2.296 1.00 94.81 85 TYR A O 1
ATOM 667 N N . PHE A 1 86 ? 8.520 -0.677 -1.366 1.00 95.06 86 PHE A N 1
ATOM 668 C CA . PHE A 1 86 ? 8.488 0.576 -0.619 1.00 95.06 86 PHE A CA 1
ATOM 669 C C . PHE A 1 86 ? 7.807 0.333 0.722 1.00 95.06 86 PHE A C 1
ATOM 671 O O . PHE A 1 86 ? 7.045 -0.623 0.880 1.00 95.06 86 PHE A O 1
ATOM 678 N N . ASN A 1 87 ? 8.095 1.196 1.689 1.00 93.94 87 ASN A N 1
ATOM 679 C CA . ASN A 1 87 ? 7.508 1.108 3.017 1.00 93.94 87 ASN A CA 1
ATOM 680 C C . ASN A 1 87 ? 6.338 2.082 3.148 1.00 93.94 87 ASN A C 1
ATOM 682 O O . ASN A 1 87 ? 6.394 3.205 2.650 1.00 93.94 87 ASN A O 1
ATOM 686 N N . VAL A 1 88 ? 5.309 1.660 3.879 1.00 92.94 88 VAL A N 1
ATOM 687 C CA . VAL A 1 88 ? 4.241 2.540 4.356 1.00 92.94 88 VAL A CA 1
ATOM 688 C C . VAL A 1 88 ? 4.259 2.511 5.874 1.00 92.94 88 VAL A C 1
ATOM 690 O O . VAL A 1 88 ? 4.164 1.444 6.480 1.00 92.94 88 VAL A O 1
ATOM 693 N N . THR A 1 89 ? 4.372 3.683 6.488 1.00 91.44 89 TH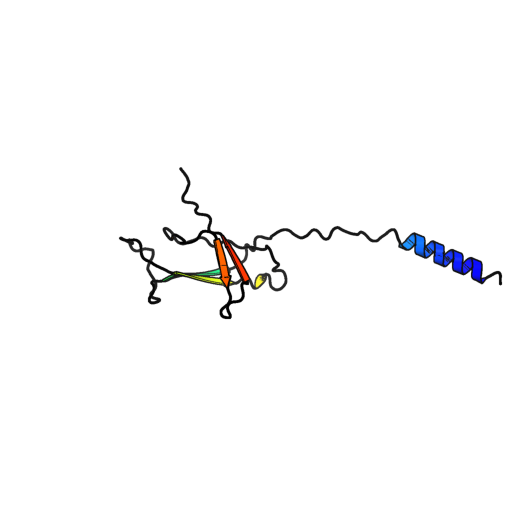R A N 1
ATOM 694 C CA . THR A 1 89 ? 4.225 3.824 7.936 1.00 91.44 89 THR A CA 1
ATOM 695 C C . THR A 1 89 ? 2.746 3.735 8.281 1.00 91.44 89 THR A C 1
ATOM 697 O O . THR A 1 89 ? 1.940 4.523 7.784 1.00 91.44 89 THR A O 1
ATOM 700 N N . LEU A 1 90 ? 2.380 2.761 9.113 1.00 90.81 90 LEU A N 1
ATOM 701 C CA . LEU A 1 90 ? 1.005 2.626 9.579 1.00 90.81 90 LEU A CA 1
ATOM 702 C C . LEU A 1 90 ? 0.638 3.794 10.506 1.00 90.81 90 LEU A C 1
ATOM 704 O O . LEU A 1 90 ? 1.502 4.269 11.250 1.00 90.81 90 LEU A O 1
ATOM 708 N N . PRO A 1 91 ? -0.628 4.247 10.499 1.00 88.50 91 PRO A N 1
ATOM 709 C CA . PRO A 1 91 ? -1.084 5.218 11.478 1.00 88.50 91 PRO A CA 1
ATOM 710 C C . PRO A 1 91 ? -0.897 4.702 12.905 1.00 88.50 91 PRO A C 1
ATOM 712 O O . PRO A 1 91 ? -0.937 3.492 13.151 1.00 88.50 91 PRO A O 1
ATOM 715 N N . LYS A 1 92 ? -0.713 5.626 13.851 1.00 83.19 92 LYS A N 1
ATOM 716 C CA . LYS A 1 92 ? -0.547 5.288 15.266 1.00 83.19 92 LYS A CA 1
ATOM 717 C C . LYS A 1 92 ? -1.709 4.407 15.740 1.00 83.19 92 LYS A C 1
ATOM 719 O O . LYS A 1 92 ? -2.853 4.626 15.354 1.00 83.19 92 LYS A O 1
ATOM 724 N N . ASP A 1 93 ? -1.386 3.393 16.539 1.00 82.06 93 ASP A N 1
ATOM 725 C CA . ASP A 1 93 ? -2.328 2.437 17.135 1.00 82.06 93 ASP A CA 1
ATOM 726 C C . ASP A 1 93 ? -3.105 1.552 16.134 1.00 82.06 93 ASP A C 1
ATOM 728 O O . ASP A 1 93 ? -3.836 0.649 16.547 1.00 82.06 93 ASP A O 1
ATOM 732 N N . PHE A 1 94 ? -2.894 1.714 14.820 1.00 86.00 94 PHE A N 1
ATOM 733 C CA . PHE A 1 94 ? -3.471 0.827 13.816 1.00 86.00 94 PHE A CA 1
ATOM 734 C C . PHE A 1 94 ? -2.806 -0.553 13.873 1.00 86.00 94 PHE A C 1
ATOM 736 O O . PHE A 1 94 ? -1.601 -0.701 13.666 1.00 86.00 94 PHE A O 1
ATOM 743 N N . LYS A 1 95 ? -3.615 -1.591 14.099 1.00 86.50 95 LYS A N 1
ATOM 744 C CA . LYS A 1 95 ? -3.162 -2.985 14.147 1.00 86.50 95 LYS A CA 1
ATOM 745 C C . LYS A 1 95 ? -3.675 -3.742 12.930 1.00 86.50 95 LYS A C 1
ATOM 747 O O . 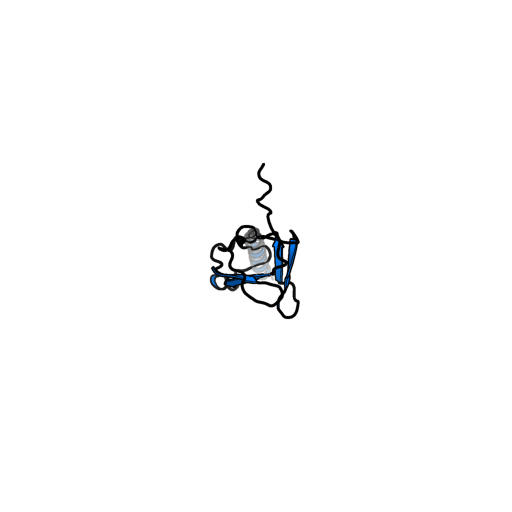LYS A 1 95 ? -4.880 -3.912 12.746 1.00 86.50 95 LYS A O 1
ATOM 752 N N . ALA A 1 96 ? -2.756 -4.245 12.112 1.00 87.38 96 ALA A N 1
ATOM 753 C CA . ALA A 1 96 ? -3.117 -5.138 11.021 1.00 87.38 96 ALA A CA 1
ATOM 754 C C . ALA A 1 96 ? -3.556 -6.503 11.574 1.00 87.38 96 ALA A C 1
ATOM 756 O O . ALA A 1 96 ? -2.880 -7.097 12.412 1.00 87.38 96 ALA A O 1
ATOM 757 N N . SER A 1 97 ? -4.663 -7.044 11.063 1.00 85.31 97 SER A N 1
ATOM 758 C CA . SER A 1 97 ? -5.159 -8.370 11.464 1.00 85.31 97 SER A CA 1
ATOM 759 C C . SER A 1 97 ? -4.305 -9.530 10.938 1.00 85.31 97 SER A C 1
ATOM 761 O O . SER A 1 97 ? -4.425 -10.657 11.416 1.00 85.31 97 SER A O 1
ATOM 763 N N . LYS A 1 98 ? -3.450 -9.271 9.941 1.00 88.25 98 LYS A N 1
ATOM 764 C CA . LYS A 1 98 ? -2.504 -10.228 9.360 1.00 88.25 98 LYS A CA 1
ATOM 765 C C . LYS A 1 98 ? -1.155 -9.553 9.156 1.00 88.25 98 LYS A C 1
ATOM 767 O O . LYS A 1 98 ? -1.097 -8.419 8.693 1.00 88.25 98 LYS A O 1
ATOM 772 N N . SER A 1 99 ? -0.081 -10.288 9.431 1.00 88.56 99 SER A N 1
ATOM 773 C CA . SER A 1 99 ? 1.294 -9.824 9.215 1.00 88.56 99 SER A CA 1
ATOM 774 C C . SER A 1 99 ? 1.771 -9.988 7.774 1.00 88.56 99 SER A C 1
ATOM 776 O O . SER A 1 99 ? 2.695 -9.304 7.364 1.00 88.56 99 SER A O 1
ATOM 778 N N . ASN A 1 100 ? 1.157 -10.882 6.997 1.00 93.25 100 ASN A N 1
ATOM 779 C CA . ASN A 1 100 ? 1.499 -11.112 5.596 1.00 93.25 100 ASN A CA 1
ATOM 780 C C . ASN A 1 100 ? 0.220 -11.278 4.778 1.00 93.25 100 ASN A C 1
ATOM 782 O O . ASN A 1 100 ? -0.654 -12.069 5.145 1.00 93.25 100 ASN A O 1
ATOM 786 N N . PHE A 1 101 ? 0.103 -10.550 3.672 1.00 92.69 101 PHE A N 1
ATOM 787 C CA . PHE A 1 101 ? -1.050 -10.651 2.780 1.00 92.69 101 PHE A CA 1
ATOM 788 C C . PHE A 1 101 ? -0.707 -10.252 1.342 1.00 92.69 101 PHE A C 1
ATOM 790 O O . PHE A 1 101 ? 0.266 -9.550 1.078 1.00 92.69 101 PHE A O 1
ATOM 797 N N . ALA A 1 102 ? -1.500 -10.742 0.392 1.00 94.69 102 ALA A N 1
ATOM 798 C CA . ALA A 1 102 ? -1.379 -10.390 -1.017 1.00 94.69 102 ALA A CA 1
ATOM 799 C C . ALA A 1 102 ? -2.121 -9.078 -1.314 1.00 94.69 102 ALA A C 1
ATOM 801 O O . ALA A 1 102 ? -3.225 -8.859 -0.812 1.00 94.69 102 ALA A O 1
ATOM 802 N N . VAL A 1 103 ? -1.517 -8.233 -2.148 1.00 93.06 103 VAL A N 1
ATOM 803 C CA . VAL A 1 103 ? -2.149 -7.030 -2.700 1.00 93.06 103 VAL A CA 1
ATOM 804 C C . VAL A 1 103 ? -2.657 -7.373 -4.089 1.00 93.06 103 VAL A C 1
ATOM 806 O O . VAL A 1 103 ? -1.890 -7.880 -4.914 1.00 93.06 103 VAL A O 1
ATOM 809 N N . HIS A 1 104 ? -3.934 -7.100 -4.329 1.00 94.38 104 HIS A N 1
ATOM 810 C CA . HIS A 1 104 ? -4.600 -7.394 -5.590 1.00 94.38 104 HIS A CA 1
ATOM 811 C C . HIS A 1 104 ? -5.073 -6.109 -6.264 1.00 94.38 104 HIS A C 1
ATOM 813 O O . HIS A 1 104 ? -5.423 -5.138 -5.592 1.00 94.38 104 HIS A O 1
ATOM 819 N N . THR A 1 105 ? -5.102 -6.125 -7.588 1.00 93.00 105 THR A N 1
ATOM 820 C CA . THR A 1 105 ? -5.828 -5.156 -8.411 1.00 93.00 105 THR A CA 1
ATOM 821 C C . THR A 1 105 ? -7.341 -5.378 -8.310 1.00 93.00 105 THR A C 1
ATOM 823 O O . THR A 1 105 ? -7.806 -6.370 -7.744 1.00 93.00 105 THR A O 1
ATOM 826 N N . LEU A 1 106 ? -8.130 -4.446 -8.857 1.00 91.75 106 LEU A N 1
ATOM 827 C CA . LEU A 1 106 ? -9.600 -4.500 -8.818 1.00 91.75 106 LEU A CA 1
ATOM 828 C C . LEU A 1 106 ? -10.188 -5.735 -9.519 1.00 91.75 106 LEU A C 1
ATOM 830 O O . LEU A 1 106 ? -11.246 -6.216 -9.128 1.00 91.75 106 LEU A O 1
ATOM 834 N N . ASP A 1 107 ? -9.496 -6.255 -10.530 1.00 95.44 107 ASP A N 1
ATOM 835 C CA . ASP A 1 107 ? -9.825 -7.496 -11.240 1.00 95.44 107 ASP A CA 1
ATOM 836 C C . ASP A 1 107 ? -9.328 -8.763 -10.512 1.00 95.44 107 ASP A C 1
ATOM 838 O O . ASP A 1 107 ? -9.544 -9.877 -10.984 1.00 95.44 107 ASP A O 1
ATOM 842 N N . GLY A 1 108 ? -8.694 -8.615 -9.344 1.00 94.81 108 GLY A N 1
ATOM 843 C CA . GLY A 1 108 ? -8.270 -9.722 -8.489 1.00 94.81 108 GLY A CA 1
ATOM 844 C C . GLY A 1 108 ? -6.886 -10.290 -8.802 1.00 94.81 108 GLY A C 1
ATOM 845 O O . GLY A 1 108 ? -6.496 -11.281 -8.185 1.00 94.81 108 GLY A O 1
ATOM 846 N N . VAL A 1 109 ? -6.112 -9.690 -9.713 1.00 96.31 109 VAL A N 1
ATOM 847 C CA . VAL A 1 109 ? -4.740 -10.138 -10.001 1.00 96.31 109 VAL A CA 1
ATOM 848 C C . VAL A 1 109 ? -3.800 -9.727 -8.868 1.00 96.31 109 VAL A C 1
ATOM 850 O O . VAL A 1 109 ? -3.755 -8.571 -8.455 1.00 96.31 109 VAL A O 1
ATOM 853 N N . GLN A 1 110 ? -3.014 -10.672 -8.349 1.00 94.94 110 GLN A N 1
ATOM 854 C CA . GLN A 1 110 ? -2.008 -10.361 -7.336 1.00 94.94 110 GLN A CA 1
ATOM 855 C C . GLN A 1 110 ? -0.840 -9.585 -7.958 1.00 94.94 110 GLN A C 1
ATOM 857 O O . GLN A 1 110 ? -0.154 -10.097 -8.842 1.00 94.94 110 GLN A O 1
ATOM 862 N N . VAL A 1 111 ? -0.553 -8.397 -7.426 1.00 93.06 111 VAL A N 1
ATOM 863 C CA . VAL A 1 111 ? 0.533 -7.520 -7.904 1.00 93.06 111 VAL A CA 1
ATOM 864 C C . VAL A 1 111 ? 1.662 -7.334 -6.895 1.00 93.06 111 VAL A C 1
ATOM 866 O O . VAL A 1 111 ? 2.785 -7.030 -7.285 1.00 93.06 111 VAL A O 1
ATOM 869 N N . ALA A 1 112 ? 1.407 -7.566 -5.604 1.00 94.06 112 ALA A N 1
ATOM 870 C CA . ALA A 1 112 ? 2.443 -7.494 -4.576 1.00 94.06 112 ALA A CA 1
ATOM 871 C C . ALA A 1 112 ? 2.161 -8.420 -3.383 1.00 94.06 112 ALA A C 1
ATOM 873 O O . ALA A 1 112 ? 1.094 -9.032 -3.251 1.00 94.06 112 ALA A O 1
ATOM 874 N N . LYS A 1 113 ? 3.153 -8.527 -2.499 1.00 94.88 113 LYS A N 1
ATOM 875 C CA . LYS A 1 113 ? 3.012 -9.083 -1.152 1.00 94.88 113 LYS A CA 1
ATOM 876 C C . LYS A 1 113 ? 3.319 -7.969 -0.163 1.00 94.88 113 LYS A C 1
ATOM 878 O O . LYS A 1 113 ? 4.346 -7.313 -0.296 1.00 94.88 113 LYS A O 1
ATOM 883 N N . ALA A 1 114 ? 2.440 -7.780 0.806 1.00 94.00 114 ALA A N 1
ATOM 884 C CA . ALA A 1 114 ? 2.661 -6.889 1.927 1.00 94.00 114 ALA A CA 1
ATOM 885 C C . ALA A 1 114 ? 3.115 -7.702 3.139 1.00 94.00 114 ALA A C 1
ATOM 887 O O . ALA A 1 114 ? 2.566 -8.775 3.418 1.00 94.00 114 ALA A O 1
ATOM 888 N N . GLN A 1 115 ? 4.093 -7.160 3.856 1.00 93.94 115 GLN A N 1
ATOM 889 C CA . GLN A 1 115 ? 4.530 -7.636 5.157 1.00 93.94 115 GLN A CA 1
ATOM 890 C C . GLN A 1 115 ? 4.417 -6.478 6.145 1.00 93.94 115 GLN A C 1
ATOM 892 O O . GLN A 1 115 ? 4.923 -5.387 5.893 1.00 93.94 115 GLN A O 1
ATOM 897 N N . VAL A 1 116 ? 3.735 -6.715 7.258 1.00 91.38 116 VAL A N 1
ATOM 898 C CA . VAL A 1 116 ? 3.603 -5.756 8.349 1.00 91.38 116 VAL A CA 1
ATOM 899 C C . VAL A 1 116 ? 4.609 -6.128 9.419 1.00 91.38 116 VAL A C 1
ATOM 901 O O . VAL A 1 116 ? 4.508 -7.182 10.051 1.00 91.38 116 VAL A O 1
ATOM 904 N N . ASN A 1 117 ? 5.566 -5.234 9.630 1.00 84.56 117 ASN A N 1
ATOM 905 C CA . ASN A 1 117 ? 6.464 -5.309 10.767 1.00 84.56 117 ASN A CA 1
ATOM 906 C C . ASN A 1 117 ? 5.706 -4.757 11.974 1.00 84.56 117 ASN A C 1
ATOM 908 O O . ASN A 1 117 ? 5.455 -3.556 12.051 1.00 84.56 117 ASN A O 1
ATOM 912 N N . ASN A 1 118 ? 5.316 -5.625 12.908 1.00 64.19 118 ASN A N 1
ATOM 913 C CA . ASN A 1 118 ? 4.813 -5.177 14.203 1.00 64.19 118 ASN A CA 1
ATOM 914 C C . ASN A 1 118 ? 5.996 -4.635 15.010 1.00 64.19 118 ASN A C 1
ATOM 916 O O . ASN A 1 118 ? 6.546 -5.328 15.860 1.00 64.19 118 ASN A O 1
ATOM 920 N N . VAL A 1 119 ? 6.394 -3.391 14.754 1.00 53.12 119 VAL A N 1
ATOM 921 C CA . VAL A 1 119 ? 7.304 -2.658 15.641 1.00 53.12 119 VAL A CA 1
ATOM 922 C C . VAL A 1 119 ? 6.482 -2.145 16.826 1.00 53.12 119 VAL A C 1
ATOM 924 O O . VAL A 1 119 ? 6.260 -0.957 16.969 1.00 53.12 119 VAL A O 1
ATOM 927 N N . ASN A 1 120 ? 5.928 -3.076 17.602 1.00 45.44 120 ASN A N 1
ATOM 928 C CA . ASN A 1 120 ? 5.378 -2.862 18.947 1.00 45.44 120 ASN A CA 1
ATOM 929 C C . ASN A 1 120 ? 5.777 -4.027 19.878 1.00 45.44 120 ASN A C 1
ATOM 931 O O . ASN A 1 120 ? 5.183 -4.230 20.930 1.00 45.44 120 ASN A O 1
ATOM 935 N N . SER A 1 121 ? 6.785 -4.810 19.488 1.00 40.47 121 SER A N 1
ATOM 936 C CA . SER A 1 121 ? 7.495 -5.741 20.363 1.00 40.47 121 SER A CA 1
ATOM 937 C C . SER A 1 121 ? 8.901 -5.202 20.628 1.00 40.47 121 SER A C 1
ATOM 939 O O . SER A 1 121 ? 9.888 -5.856 20.304 1.00 40.47 121 SER A O 1
ATOM 941 N N . GLU A 1 122 ? 8.992 -3.986 21.157 1.00 32.22 122 GLU A N 1
ATOM 942 C CA . GLU A 1 122 ? 10.179 -3.548 21.889 1.00 32.22 122 GLU A CA 1
ATOM 943 C C . GLU A 1 122 ? 9.796 -3.513 23.371 1.00 32.22 122 GLU A C 1
ATOM 945 O O . GLU A 1 122 ? 9.020 -2.661 23.790 1.00 32.22 122 GLU A O 1
ATOM 950 N N . SER A 1 123 ? 10.278 -4.557 24.064 1.00 34.12 123 SER A N 1
ATOM 951 C CA . SER A 1 123 ? 10.609 -4.690 25.499 1.00 34.12 123 SER A CA 1
ATOM 952 C C . SER A 1 123 ? 9.738 -4.009 26.552 1.00 34.12 123 SER A C 1
ATOM 954 O O . SER A 1 123 ? 9.796 -2.765 26.657 1.00 34.12 123 SER A O 1
#

Secondary structure (DSSP, 8-state):
-HHHHHHHHHHHHHHHHHTT-------------B-TT-EEEEEEEE-TTSPBPPTTS---S----EEEEEEE-GGGGGG--TT-B---PPPTT---S-SEEEEE-TT--EEEEEE---TT---

Radius of gyration: 28.08 Å; chains: 1; bounding box: 66×38×81 Å